Protein AF-A0A429MSP7-F1 (afdb_monomer)

pLDDT: mean 77.31, std 12.07, range [49.12, 92.06]

Foldseek 3Di:
DVVVVVVVVLVVCLVPVDDDPDPVLSVQLVVQLQVQLVVVLVVVCVVVVLVVLVPDPVSVVVSVVSSNVSSVVSNVVSVVVVVVVVVCPPPDVVNVVVVVVVVVCVVVPD

Organism: Acinetobacter baumannii (NCBI:txid470)

Structure (mmCIF, N/CA/C/O backbone):
data_AF-A0A429MSP7-F1
#
_entry.id   AF-A0A429MSP7-F1
#
loop_
_atom_site.group_PDB
_atom_site.id
_atom_site.type_symbol
_atom_site.label_atom_id
_atom_site.label_alt_id
_atom_site.label_comp_id
_atom_site.label_asym_id
_atom_site.label_entity_id
_atom_site.label_seq_id
_atom_site.pdbx_PDB_ins_code
_atom_site.Cartn_x
_atom_site.Cartn_y
_atom_site.Cartn_z
_atom_site.occupancy
_atom_site.B_iso_or_equiv
_atom_site.auth_seq_id
_atom_site.auth_comp_id
_atom_site.auth_asym_id
_atom_site.auth_atom_id
_atom_site.pdbx_PDB_model_num
ATOM 1 N N . ILE A 1 1 ? 9.530 15.375 -11.698 1.00 59.81 1 ILE A N 1
ATOM 2 C CA . ILE A 1 1 ? 8.130 15.792 -11.970 1.00 59.81 1 ILE A CA 1
ATOM 3 C C . ILE A 1 1 ? 7.212 14.575 -12.097 1.00 59.81 1 ILE A C 1
ATOM 5 O O . ILE A 1 1 ? 6.396 14.393 -11.208 1.00 59.81 1 ILE A O 1
ATOM 9 N N . MET A 1 2 ? 7.379 13.692 -13.094 1.00 49.44 2 MET A N 1
ATOM 10 C CA . MET A 1 2 ? 6.513 12.502 -13.267 1.00 49.44 2 MET A CA 1
ATOM 11 C C . MET A 1 2 ? 6.533 11.520 -12.083 1.00 49.44 2 MET A C 1
ATOM 13 O O . MET A 1 2 ? 5.479 11.105 -11.617 1.00 49.44 2 MET A O 1
ATOM 17 N N . VAL A 1 3 ? 7.714 11.196 -11.543 1.00 52.66 3 VAL A N 1
ATOM 18 C CA . VAL A 1 3 ? 7.841 10.314 -10.362 1.00 52.66 3 VAL A CA 1
ATOM 19 C C . VAL A 1 3 ? 7.182 10.939 -9.129 1.00 52.66 3 VAL A C 1
ATOM 21 O O . VAL A 1 3 ? 6.460 10.274 -8.397 1.00 52.66 3 VAL A O 1
ATOM 24 N N . THR A 1 4 ? 7.373 12.243 -8.932 1.00 62.06 4 THR A N 1
ATOM 25 C CA . THR A 1 4 ? 6.771 13.006 -7.832 1.00 62.06 4 THR A CA 1
ATOM 26 C C . THR A 1 4 ? 5.244 13.025 -7.932 1.00 62.06 4 THR A C 1
ATOM 28 O O . THR A 1 4 ? 4.568 12.833 -6.929 1.00 62.06 4 THR A O 1
ATOM 31 N N . LEU A 1 5 ? 4.705 13.189 -9.144 1.00 62.56 5 LEU A N 1
ATOM 32 C CA . LEU A 1 5 ? 3.273 13.094 -9.434 1.00 62.56 5 LEU A CA 1
ATOM 33 C C . LEU A 1 5 ? 2.728 11.689 -9.166 1.00 62.56 5 LEU A C 1
ATOM 35 O O . LEU A 1 5 ? 1.686 11.565 -8.538 1.00 62.56 5 LEU A O 1
ATOM 39 N N . ALA A 1 6 ? 3.437 10.636 -9.577 1.00 65.56 6 ALA A N 1
ATOM 40 C CA . ALA A 1 6 ? 3.019 9.257 -9.331 1.00 65.56 6 ALA A CA 1
ATOM 41 C C . ALA A 1 6 ? 2.982 8.924 -7.829 1.00 65.56 6 ALA A C 1
ATOM 43 O O . ALA A 1 6 ? 1.990 8.387 -7.342 1.00 65.56 6 ALA A O 1
ATOM 44 N N . VAL A 1 7 ? 4.018 9.308 -7.074 1.00 70.94 7 VAL A N 1
ATOM 45 C CA . VAL A 1 7 ? 4.063 9.130 -5.612 1.00 70.94 7 VAL A CA 1
ATOM 46 C C . VAL A 1 7 ? 2.971 9.951 -4.926 1.00 70.94 7 VAL A C 1
ATOM 48 O O . VAL A 1 7 ? 2.286 9.435 -4.046 1.00 70.94 7 VAL A O 1
ATOM 51 N N . ALA A 1 8 ? 2.757 11.198 -5.355 1.00 69.44 8 ALA A N 1
ATOM 52 C CA . ALA 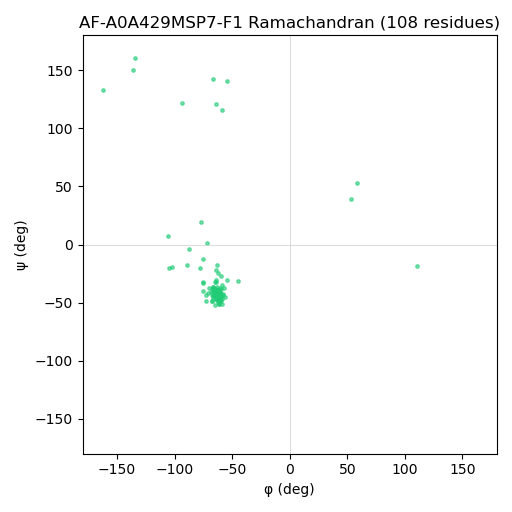A 1 8 ? 1.698 12.048 -4.822 1.00 69.44 8 ALA A CA 1
ATOM 53 C C . ALA A 1 8 ? 0.302 11.478 -5.109 1.00 69.44 8 ALA A C 1
ATOM 55 O O . ALA A 1 8 ? -0.547 11.503 -4.227 1.00 69.44 8 ALA A O 1
ATOM 56 N N . LEU A 1 9 ? 0.069 10.912 -6.296 1.00 71.19 9 LEU A N 1
ATO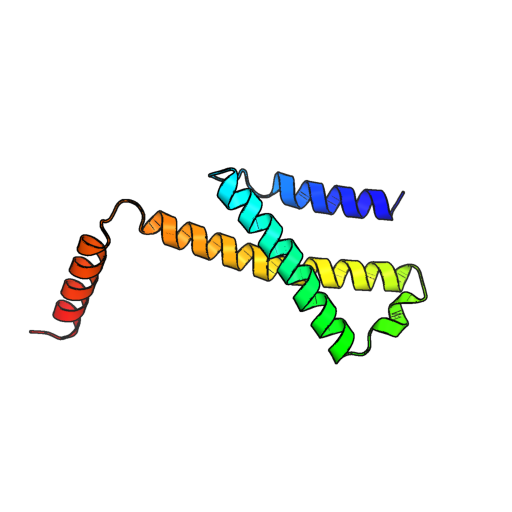M 57 C CA . LEU A 1 9 ? -1.198 10.275 -6.660 1.00 71.19 9 LEU A CA 1
ATOM 58 C C . LEU A 1 9 ? -1.434 8.984 -5.871 1.00 71.19 9 LEU A C 1
ATOM 60 O O . LEU A 1 9 ? -2.544 8.772 -5.396 1.00 71.19 9 LEU A O 1
ATOM 64 N N . VAL A 1 10 ? -0.407 8.157 -5.660 1.00 69.12 10 VAL A N 1
ATOM 65 C CA . VAL A 1 10 ? -0.502 6.958 -4.807 1.00 69.12 10 VAL A CA 1
ATOM 66 C C . VAL A 1 10 ? -0.798 7.344 -3.357 1.00 69.12 10 VAL A C 1
ATOM 68 O O . VAL A 1 10 ? -1.729 6.807 -2.758 1.00 69.12 10 VAL A O 1
ATOM 71 N N . ALA A 1 11 ? -0.067 8.317 -2.808 1.00 64.19 11 ALA A N 1
ATOM 72 C CA . ALA A 1 11 ? -0.312 8.838 -1.466 1.00 64.19 11 ALA A CA 1
ATOM 73 C C . ALA A 1 11 ? -1.720 9.444 -1.344 1.00 64.19 11 ALA A C 1
ATOM 75 O O . ALA A 1 11 ? -2.425 9.175 -0.374 1.00 64.19 11 ALA A O 1
ATOM 76 N N . ALA A 1 12 ? -2.168 10.195 -2.353 1.00 65.00 12 ALA A N 1
ATOM 77 C CA . ALA A 1 12 ? -3.500 10.782 -2.397 1.00 65.00 12 ALA A CA 1
ATOM 78 C C . ALA A 1 12 ? -4.597 9.711 -2.489 1.00 65.00 12 ALA A C 1
ATOM 80 O O . ALA A 1 12 ? -5.574 9.795 -1.758 1.00 65.00 12 ALA A O 1
ATOM 81 N N . VAL A 1 13 ? -4.444 8.667 -3.310 1.00 66.31 13 VAL A N 1
ATOM 82 C CA .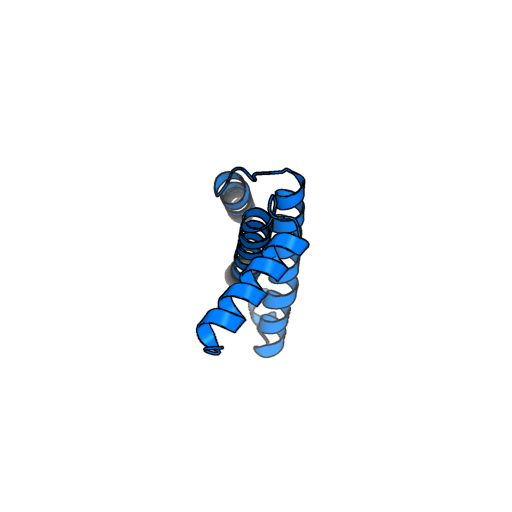 VAL A 1 13 ? -5.398 7.542 -3.379 1.00 66.31 13 VAL A CA 1
ATOM 83 C C . VAL A 1 13 ? -5.493 6.829 -2.031 1.00 66.31 13 VAL A C 1
ATOM 85 O O . VAL A 1 13 ? -6.592 6.541 -1.557 1.00 66.31 13 VAL A O 1
ATOM 88 N N . VAL A 1 14 ? -4.364 6.583 -1.372 1.00 63.69 14 VAL A N 1
ATOM 89 C CA . VAL A 1 14 ? -4.326 5.961 -0.043 1.00 63.69 14 VAL A CA 1
ATOM 90 C C . VAL A 1 14 ? -5.013 6.837 1.012 1.00 63.69 14 VAL A C 1
ATOM 92 O O . VAL A 1 14 ? -5.780 6.325 1.827 1.00 63.69 14 VAL A O 1
ATOM 95 N N . LEU A 1 15 ? -4.799 8.154 0.965 1.00 64.44 15 LEU A N 1
ATOM 96 C CA . LEU A 1 15 ? -5.442 9.120 1.859 1.00 64.44 15 LEU A CA 1
ATOM 97 C C . LEU A 1 15 ? -6.946 9.286 1.576 1.00 64.44 15 LEU A C 1
ATOM 99 O O . LEU A 1 15 ? -7.730 9.427 2.509 1.00 64.44 15 LEU A O 1
ATOM 103 N N . MET A 1 16 ? -7.363 9.246 0.308 1.00 60.75 16 MET A N 1
ATOM 104 C CA . MET A 1 16 ? -8.740 9.539 -0.113 1.00 60.75 16 MET A CA 1
ATOM 105 C C . MET A 1 16 ? -9.664 8.315 -0.129 1.00 60.75 16 MET A C 1
ATOM 107 O O . MET A 1 16 ? -10.882 8.477 -0.141 1.00 60.75 16 MET A O 1
ATOM 111 N N . THR A 1 17 ? -9.141 7.083 -0.127 1.00 61.91 17 THR A N 1
ATOM 112 C CA . THR A 1 17 ? -9.990 5.898 -0.351 1.00 61.91 17 THR A CA 1
ATOM 113 C C . THR A 1 17 ? -10.824 5.451 0.845 1.00 61.91 17 THR A C 1
ATOM 115 O O . THR A 1 17 ? -11.818 4.778 0.598 1.00 61.91 17 THR A O 1
ATOM 118 N N . ARG A 1 18 ? -10.522 5.807 2.105 1.00 51.88 18 ARG A N 1
ATOM 119 C CA . ARG A 1 18 ? -11.475 5.723 3.241 1.00 51.88 18 ARG A CA 1
ATOM 120 C C . ARG A 1 18 ? -10.991 6.588 4.408 1.00 51.88 18 ARG A C 1
ATOM 122 O O . ARG A 1 18 ? -9.853 6.407 4.830 1.00 51.88 18 ARG A O 1
ATOM 129 N N . MET A 1 19 ? -11.871 7.397 5.009 1.00 50.31 19 MET A N 1
ATOM 130 C CA . MET A 1 19 ? -11.659 7.831 6.395 1.00 50.31 19 MET A CA 1
ATOM 131 C C . MET A 1 19 ? -11.589 6.569 7.271 1.00 50.31 19 MET A C 1
ATOM 133 O O . MET A 1 19 ? -12.556 5.801 7.293 1.00 50.31 19 MET A O 1
ATOM 137 N N . PRO A 1 20 ? -10.447 6.282 7.907 1.00 58.00 20 PRO A N 1
ATOM 138 C CA . PRO A 1 20 ? -10.324 5.139 8.798 1.00 58.00 20 PRO A CA 1
ATOM 139 C C . PRO A 1 20 ? -11.206 5.360 10.031 1.00 58.00 20 PRO A C 1
ATOM 141 O O . PRO A 1 20 ? -11.318 6.487 10.512 1.00 58.00 20 PRO A O 1
ATOM 144 N N . ARG A 1 21 ? -11.840 4.298 10.545 1.00 65.62 21 ARG A N 1
ATOM 145 C CA . ARG A 1 21 ? -12.675 4.404 11.753 1.00 65.62 21 ARG A CA 1
ATOM 146 C C . ARG A 1 21 ? -11.854 4.796 12.977 1.00 65.62 21 ARG A C 1
ATOM 148 O O . ARG A 1 21 ? -12.354 5.533 13.821 1.00 65.62 21 ARG A O 1
ATOM 155 N N . SER A 1 22 ? -10.590 4.372 13.026 1.00 77.69 22 SER A N 1
ATOM 156 C CA . SER A 1 22 ? -9.622 4.806 14.028 1.00 77.69 22 SER A CA 1
ATOM 157 C C . SER A 1 22 ? -8.243 5.117 13.415 1.00 77.69 22 SER A C 1
ATOM 159 O O . SER A 1 22 ? -7.834 4.490 12.431 1.00 77.69 22 SER A O 1
ATOM 161 N N . PRO A 1 23 ? -7.469 6.053 13.998 1.00 76.56 23 PRO A N 1
ATOM 162 C CA . PRO A 1 23 ? -6.095 6.330 13.564 1.00 76.56 23 PRO A CA 1
ATOM 163 C C . PRO A 1 23 ? -5.158 5.114 13.672 1.00 76.56 23 PRO A C 1
ATOM 165 O O . PRO A 1 23 ? -4.189 5.007 12.922 1.00 76.56 23 PRO A O 1
ATOM 168 N N . GLN A 1 24 ? -5.444 4.186 14.590 1.00 76.12 24 GLN A N 1
ATOM 169 C CA . GLN A 1 24 ? -4.656 2.968 14.791 1.00 76.12 24 GLN A CA 1
ATOM 170 C C . GLN A 1 24 ? -4.877 1.962 13.655 1.00 76.12 24 GLN A C 1
ATOM 172 O O . GLN A 1 24 ? -3.905 1.497 13.062 1.00 76.12 24 GLN A O 1
ATOM 177 N N . GLU A 1 25 ? -6.132 1.686 13.285 1.00 79.94 25 GLU A N 1
ATOM 178 C CA . GLU A 1 25 ? -6.463 0.840 12.126 1.00 79.94 25 GLU A CA 1
ATOM 179 C C . GLU A 1 25 ? -5.842 1.372 10.838 1.00 79.94 25 GLU A C 1
ATOM 181 O O . GLU A 1 25 ? -5.369 0.610 9.994 1.00 79.94 25 GLU A O 1
ATOM 186 N N . TRP A 1 26 ? -5.818 2.697 10.696 1.00 78.06 26 TRP A N 1
ATOM 187 C CA . TRP A 1 26 ? -5.177 3.360 9.572 1.00 78.06 26 TRP A CA 1
ATOM 188 C C . TRP A 1 26 ? -3.680 3.084 9.511 1.00 78.06 26 TRP A C 1
ATOM 190 O O . TRP A 1 26 ? -3.177 2.659 8.471 1.00 78.06 26 TRP A O 1
ATOM 200 N N . ALA A 1 27 ? -2.974 3.297 10.624 1.00 81.12 27 ALA A N 1
ATOM 201 C CA . ALA A 1 27 ? -1.536 3.089 10.698 1.00 81.12 27 ALA A CA 1
ATOM 202 C C . ALA A 1 27 ? -1.177 1.621 10.429 1.00 81.12 27 ALA A C 1
ATOM 204 O O . ALA A 1 27 ? -0.299 1.337 9.617 1.00 81.12 27 ALA A O 1
ATOM 205 N N . VAL A 1 28 ? -1.906 0.680 11.038 1.00 83.94 28 VAL A N 1
ATOM 206 C CA . VAL A 1 28 ? -1.706 -0.759 10.811 1.00 83.94 28 VAL A CA 1
ATOM 207 C C . VAL A 1 28 ? -2.000 -1.125 9.355 1.00 83.94 28 VAL A C 1
ATOM 209 O O . VAL A 1 28 ? -1.225 -1.854 8.733 1.00 83.94 28 VAL A O 1
ATOM 212 N N . GLY A 1 29 ? -3.074 -0.577 8.783 1.00 84.94 29 GLY A N 1
ATOM 213 C CA . GLY A 1 29 ? -3.438 -0.783 7.386 1.00 84.94 29 GLY A CA 1
ATOM 214 C C . GLY A 1 29 ? -2.354 -0.310 6.419 1.00 84.94 29 GLY A C 1
ATOM 215 O O . GLY A 1 29 ? -1.985 -1.036 5.494 1.00 84.94 29 GLY A O 1
ATOM 216 N N . LEU A 1 30 ? -1.791 0.873 6.665 1.00 82.94 30 LEU A N 1
ATOM 217 C CA . LEU A 1 30 ? -0.672 1.415 5.899 1.00 82.94 30 LEU A CA 1
ATOM 218 C C . LEU A 1 30 ? 0.583 0.557 6.009 1.00 82.94 30 LEU A C 1
ATOM 220 O O . LEU A 1 30 ? 1.162 0.200 4.986 1.00 82.94 30 LEU A O 1
ATOM 224 N N . ILE A 1 31 ? 0.983 0.195 7.228 1.00 84.75 31 ILE A N 1
ATOM 225 C CA . ILE A 1 31 ? 2.184 -0.613 7.460 1.00 84.75 31 ILE A CA 1
ATOM 226 C C . ILE A 1 31 ? 2.044 -1.971 6.763 1.00 84.75 31 ILE A C 1
ATOM 228 O O . ILE A 1 31 ? 2.946 -2.369 6.031 1.00 84.75 31 ILE A O 1
ATOM 232 N N . CYS A 1 32 ? 0.898 -2.649 6.892 1.00 87.56 32 CYS A N 1
ATOM 233 C CA . CYS A 1 32 ? 0.640 -3.909 6.186 1.00 87.56 32 CYS A CA 1
ATOM 234 C C . CYS A 1 32 ? 0.703 -3.758 4.662 1.00 87.56 32 CYS A C 1
ATOM 236 O O . CYS A 1 32 ? 1.227 -4.640 3.981 1.00 87.56 32 CYS A O 1
ATOM 238 N N . THR A 1 33 ? 0.201 -2.646 4.124 1.00 87.38 33 THR A N 1
ATOM 239 C CA . THR A 1 33 ? 0.252 -2.354 2.683 1.00 87.38 33 THR A CA 1
ATOM 240 C C . THR A 1 33 ? 1.695 -2.193 2.213 1.00 87.38 33 THR A C 1
ATOM 242 O O . THR A 1 33 ? 2.086 -2.802 1.220 1.00 87.38 33 THR A O 1
ATOM 245 N N . VAL A 1 34 ? 2.506 -1.426 2.949 1.00 85.75 34 VAL A N 1
ATOM 246 C CA . VAL A 1 34 ? 3.930 -1.214 2.645 1.00 85.75 34 VAL A CA 1
ATOM 247 C C . VAL A 1 34 ? 4.705 -2.526 2.740 1.00 85.75 34 VAL A C 1
ATOM 249 O O . VAL A 1 34 ? 5.438 -2.871 1.819 1.00 85.75 34 VAL A O 1
ATOM 252 N N . VAL A 1 35 ? 4.510 -3.301 3.808 1.00 86.19 35 VAL A N 1
ATOM 253 C CA . VAL A 1 35 ? 5.200 -4.585 3.995 1.00 86.19 35 VAL A CA 1
ATOM 254 C C . VAL A 1 35 ? 4.800 -5.593 2.914 1.00 86.19 35 VAL A C 1
ATOM 256 O O . VAL A 1 35 ? 5.672 -6.247 2.349 1.00 86.19 35 VAL A O 1
ATOM 259 N N . SER A 1 36 ? 3.513 -5.685 2.566 1.00 89.19 36 SER A N 1
ATOM 260 C CA . SER A 1 36 ? 3.032 -6.591 1.508 1.00 89.19 36 SER A CA 1
ATOM 261 C C . SER A 1 36 ? 3.528 -6.174 0.127 1.00 89.19 36 SER A C 1
ATOM 263 O O . SER A 1 36 ? 3.914 -7.020 -0.675 1.00 89.19 36 SER A O 1
ATOM 265 N N . SER A 1 37 ? 3.578 -4.866 -0.127 1.00 86.56 37 SER A N 1
ATOM 266 C CA . SER A 1 37 ? 4.174 -4.291 -1.328 1.00 86.56 37 SER A CA 1
ATOM 267 C C . SER A 1 37 ? 5.645 -4.690 -1.444 1.00 86.56 37 SER A C 1
ATOM 269 O O . SER A 1 37 ? 6.037 -5.259 -2.462 1.00 86.56 37 SER A O 1
ATOM 271 N N . LEU A 1 38 ? 6.432 -4.484 -0.382 1.00 86.88 38 LEU A N 1
ATOM 272 C CA . LEU A 1 38 ? 7.860 -4.794 -0.362 1.00 86.88 38 LEU A CA 1
ATOM 273 C C . LEU A 1 38 ? 8.138 -6.293 -0.494 1.00 86.88 38 LEU A C 1
ATOM 275 O O . LEU A 1 38 ? 8.903 -6.701 -1.367 1.00 86.88 38 LEU A O 1
ATOM 279 N N . ALA A 1 39 ? 7.508 -7.117 0.343 1.00 90.31 39 ALA A N 1
ATOM 280 C CA . ALA A 1 39 ? 7.721 -8.560 0.346 1.00 90.31 39 ALA A CA 1
ATOM 281 C C . ALA A 1 39 ? 7.190 -9.211 -0.939 1.00 90.31 39 ALA A C 1
ATOM 283 O O . ALA A 1 39 ? 7.909 -9.961 -1.596 1.00 90.31 39 ALA A O 1
ATOM 284 N N . GLY A 1 40 ? 5.957 -8.888 -1.338 1.00 88.50 40 GLY A N 1
ATOM 285 C CA . GLY A 1 40 ? 5.330 -9.436 -2.540 1.00 88.50 40 GLY A CA 1
ATOM 286 C C . GLY A 1 40 ? 6.023 -8.978 -3.821 1.00 88.50 40 GLY A C 1
ATOM 287 O O . GLY A 1 40 ? 6.333 -9.802 -4.679 1.00 88.50 40 GLY A O 1
ATOM 288 N N . GLY A 1 41 ? 6.330 -7.682 -3.935 1.00 87.75 41 GLY A N 1
ATOM 289 C CA . GLY A 1 41 ? 7.077 -7.129 -5.066 1.00 87.75 41 GLY A CA 1
ATOM 290 C C . GLY A 1 41 ? 8.457 -7.770 -5.208 1.00 87.75 41 GLY A C 1
ATOM 291 O O . GLY A 1 41 ? 8.802 -8.246 -6.289 1.00 87.75 41 GLY A O 1
ATOM 292 N N . SER A 1 42 ? 9.206 -7.887 -4.107 1.00 86.44 42 SER A N 1
ATOM 293 C CA . SER A 1 42 ? 10.539 -8.508 -4.114 1.00 86.44 42 SER A CA 1
ATOM 294 C C . SER A 1 42 ? 10.494 -9.984 -4.509 1.00 86.44 42 SER A C 1
ATOM 296 O O . SER A 1 42 ? 11.296 -10.416 -5.333 1.00 86.44 42 SER A O 1
ATOM 298 N N . LEU A 1 43 ? 9.529 -10.759 -3.997 1.00 91.00 43 LEU A N 1
ATOM 299 C CA . LEU A 1 43 ? 9.370 -12.171 -4.364 1.00 91.00 43 LEU A CA 1
ATOM 300 C C . LEU A 1 43 ? 9.115 -12.358 -5.863 1.00 91.00 43 LEU A C 1
ATOM 302 O O . LEU A 1 43 ? 9.700 -13.252 -6.475 1.00 91.00 43 LEU A O 1
ATOM 306 N N . ILE A 1 44 ? 8.271 -11.518 -6.470 1.00 91.19 44 ILE A N 1
ATOM 307 C CA . ILE A 1 44 ? 8.004 -11.578 -7.913 1.00 91.19 44 ILE A CA 1
ATOM 308 C C . ILE A 1 44 ? 9.263 -11.196 -8.701 1.00 91.19 44 ILE A C 1
ATOM 310 O O . ILE A 1 44 ? 9.626 -11.898 -9.645 1.00 91.19 44 ILE A O 1
ATOM 314 N N . ILE A 1 45 ? 9.970 -10.140 -8.289 1.00 89.44 45 ILE A N 1
ATOM 315 C CA . ILE A 1 45 ? 11.209 -9.703 -8.948 1.00 89.44 45 ILE A CA 1
ATOM 316 C C . ILE A 1 45 ? 12.282 -10.790 -8.908 1.00 89.44 45 ILE A C 1
ATOM 318 O O . ILE A 1 45 ? 12.934 -11.041 -9.923 1.00 89.44 45 ILE A O 1
ATOM 322 N N . MET A 1 46 ? 12.432 -11.466 -7.769 1.00 89.19 46 MET A N 1
ATOM 323 C CA . MET A 1 46 ? 13.362 -12.582 -7.618 1.00 89.19 46 MET A CA 1
ATOM 324 C C . MET A 1 46 ? 12.940 -13.796 -8.449 1.00 89.19 46 MET A C 1
ATOM 326 O O . MET A 1 46 ? 13.781 -14.391 -9.113 1.00 89.19 46 MET A O 1
ATOM 330 N N . LYS A 1 47 ? 11.649 -14.150 -8.456 1.00 91.38 47 LYS A N 1
ATOM 331 C CA . LYS A 1 47 ? 11.141 -15.335 -9.166 1.00 91.38 47 LYS A CA 1
ATOM 332 C C . LYS A 1 47 ? 11.263 -15.226 -10.686 1.00 91.38 47 LYS A C 1
ATOM 334 O O . LYS 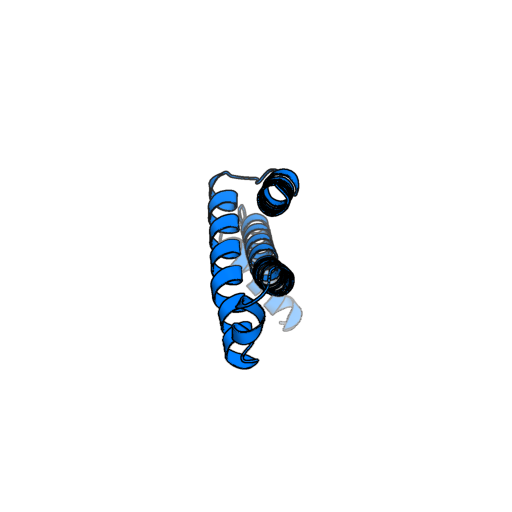A 1 47 ? 11.519 -16.231 -11.341 1.00 91.38 47 LYS A O 1
ATOM 339 N N . PHE A 1 48 ? 11.055 -14.034 -11.240 1.00 92.06 48 PHE A N 1
ATOM 340 C CA . PHE A 1 48 ? 11.077 -13.797 -12.688 1.00 92.06 48 PHE A CA 1
ATOM 341 C C . PHE A 1 48 ? 12.339 -13.069 -13.169 1.00 92.06 48 PHE A C 1
ATOM 343 O O . PHE A 1 48 ? 12.415 -12.684 -14.332 1.00 92.06 48 PHE A O 1
ATOM 350 N N . THR A 1 49 ? 13.326 -12.866 -12.290 1.00 88.19 49 THR A N 1
ATOM 351 C CA . THR A 1 49 ? 14.597 -12.188 -12.602 1.00 88.19 49 THR A CA 1
ATOM 352 C C . THR A 1 49 ? 14.386 -10.806 -13.245 1.00 88.19 49 THR A C 1
ATOM 354 O O . THR A 1 49 ? 15.126 -10.375 -14.126 1.00 88.19 49 THR A O 1
ATOM 357 N N . LEU A 1 50 ? 13.382 -10.064 -12.769 1.00 88.69 50 LEU A N 1
ATOM 358 C CA . LEU A 1 50 ? 12.973 -8.761 -13.320 1.00 88.69 50 LEU A CA 1
ATOM 359 C C . LEU A 1 50 ? 13.967 -7.625 -13.016 1.00 88.69 50 LEU A C 1
ATOM 361 O O . LEU A 1 50 ? 13.749 -6.490 -13.426 1.00 88.69 50 LEU A O 1
ATOM 365 N N . HIS A 1 51 ? 15.082 -7.915 -12.335 1.00 85.62 51 HIS A N 1
ATOM 366 C CA . HIS A 1 51 ? 16.154 -6.956 -12.049 1.00 85.62 51 HIS A CA 1
ATOM 367 C C . HIS A 1 51 ? 16.689 -6.268 -13.315 1.00 85.62 51 HIS A C 1
ATOM 369 O O . HIS A 1 51 ? 17.078 -5.106 -13.258 1.00 85.62 51 HIS A O 1
ATOM 375 N N . ALA A 1 52 ? 16.661 -6.952 -14.465 1.00 87.62 52 ALA A N 1
ATOM 376 C CA . ALA A 1 52 ? 17.097 -6.389 -15.743 1.00 87.62 52 ALA A CA 1
ATOM 377 C C . ALA A 1 52 ? 16.265 -5.170 -16.189 1.00 87.62 52 ALA A C 1
ATOM 379 O O . ALA A 1 52 ? 16.766 -4.318 -16.920 1.00 87.62 52 ALA A O 1
ATOM 380 N N . TRP A 1 53 ? 15.015 -5.055 -15.727 1.00 86.88 53 TRP A N 1
ATOM 381 C CA . TRP A 1 53 ? 14.141 -3.922 -16.044 1.00 86.88 53 TRP A CA 1
ATOM 382 C C . TRP A 1 53 ? 14.534 -2.659 -15.263 1.00 86.88 53 T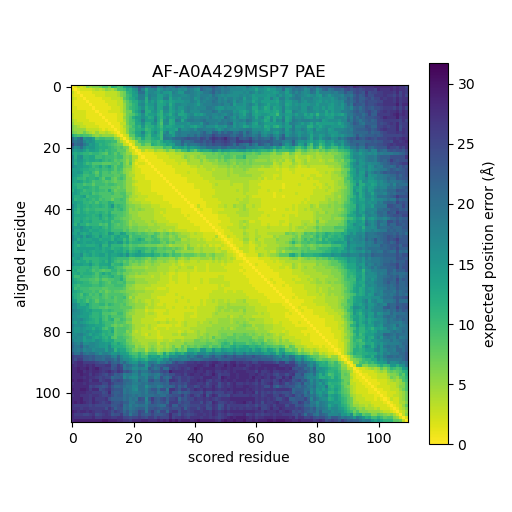RP A C 1
ATOM 384 O O . TRP A 1 53 ? 14.128 -1.563 -15.614 1.00 86.88 53 TRP A O 1
ATOM 394 N N . ALA A 1 54 ? 15.387 -2.751 -14.241 1.00 84.56 54 ALA A N 1
ATOM 395 C CA . ALA A 1 54 ? 15.856 -1.586 -13.486 1.00 84.56 54 ALA A CA 1
ATOM 396 C C . ALA A 1 54 ? 16.948 -0.769 -14.217 1.00 84.56 54 ALA A C 1
ATOM 398 O O . ALA A 1 54 ? 17.699 -0.024 -13.586 1.00 84.56 54 ALA A O 1
ATOM 399 N N . THR A 1 55 ? 17.077 -0.923 -15.537 1.00 88.06 55 THR A N 1
ATOM 400 C CA . THR A 1 55 ? 18.134 -0.295 -16.346 1.00 88.06 55 THR A CA 1
ATOM 401 C C . THR A 1 55 ? 17.654 0.927 -17.125 1.00 88.06 55 THR A C 1
ATOM 403 O O . THR A 1 55 ? 18.471 1.772 -17.488 1.00 88.06 55 THR A O 1
ATOM 406 N N . ASP A 1 56 ? 16.345 1.075 -17.328 1.00 87.31 56 ASP A N 1
ATOM 407 C CA . ASP A 1 56 ? 15.748 2.185 -18.060 1.00 87.31 56 ASP A CA 1
ATOM 408 C C . ASP A 1 56 ? 14.534 2.774 -17.324 1.00 87.31 56 ASP A C 1
ATOM 410 O O . ASP A 1 56 ? 13.927 2.161 -16.443 1.00 87.31 56 ASP A O 1
ATOM 414 N N . THR A 1 57 ? 14.173 4.006 -17.680 1.00 86.25 57 THR A N 1
ATOM 415 C CA . THR A 1 57 ? 13.117 4.765 -16.998 1.00 86.25 57 THR A CA 1
ATOM 416 C C . THR A 1 57 ? 11.760 4.051 -17.021 1.00 86.25 57 THR A C 1
ATOM 418 O O . THR A 1 57 ? 11.012 4.141 -16.046 1.00 86.25 57 THR A O 1
ATOM 421 N N . TRP A 1 58 ? 11.424 3.329 -18.095 1.00 88.19 58 TRP A N 1
ATOM 422 C CA . TRP A 1 58 ? 10.145 2.623 -18.199 1.00 88.19 58 TRP A CA 1
ATOM 423 C C . TRP A 1 58 ? 10.118 1.365 -17.343 1.00 88.19 58 TRP A C 1
ATOM 425 O O . TRP A 1 58 ? 9.115 1.107 -16.672 1.00 88.19 58 TRP A O 1
ATOM 435 N N . GLY A 1 59 ? 11.219 0.620 -17.297 1.00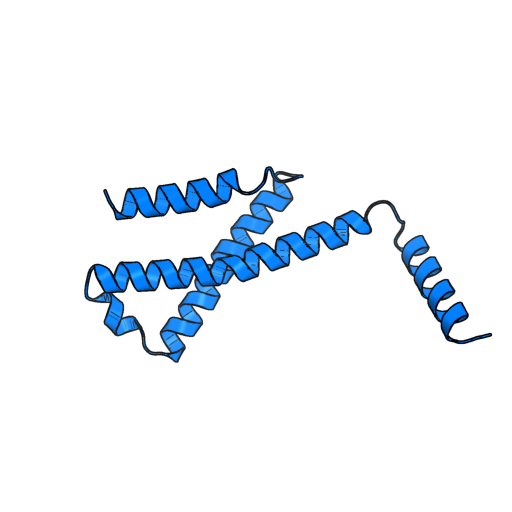 88.06 59 GLY A N 1
ATOM 436 C CA . GLY A 1 59 ? 11.326 -0.536 -16.422 1.00 88.06 59 GLY A CA 1
ATOM 437 C C . GLY A 1 59 ? 11.290 -0.164 -14.932 1.00 88.06 59 GLY A C 1
ATOM 438 O O . GLY A 1 59 ? 10.646 -0.864 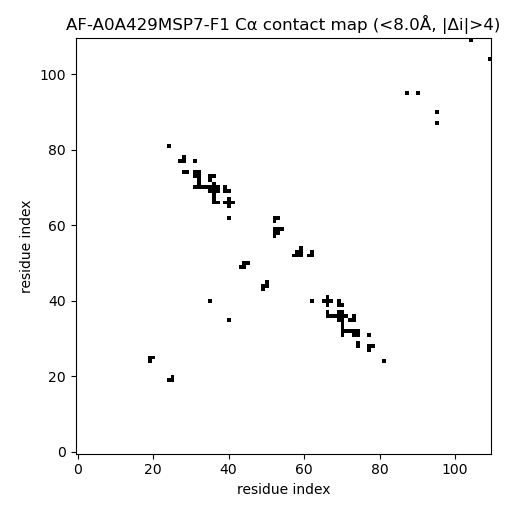-14.148 1.00 88.06 59 GLY A O 1
ATOM 439 N N . TRP A 1 60 ? 11.809 1.007 -14.540 1.00 86.00 60 TRP A N 1
ATOM 440 C CA . TRP A 1 60 ? 11.601 1.556 -13.189 1.00 86.00 60 TRP A CA 1
ATOM 441 C C . TRP A 1 60 ? 10.129 1.848 -12.870 1.00 86.00 60 TRP A C 1
ATOM 443 O O . TRP A 1 60 ? 9.675 1.552 -11.761 1.00 86.00 60 TRP A O 1
ATOM 453 N N . PHE A 1 61 ? 9.356 2.378 -13.825 1.00 88.62 61 PHE A N 1
ATOM 454 C CA . PHE A 1 61 ? 7.911 2.560 -13.641 1.00 88.62 61 PHE A CA 1
ATOM 455 C C . PHE A 1 61 ? 7.173 1.223 -13.519 1.00 88.62 61 PHE A C 1
ATOM 457 O O . PHE A 1 61 ? 6.289 1.096 -12.670 1.00 88.62 61 PHE A O 1
ATOM 464 N N . ALA A 1 62 ? 7.548 0.218 -14.314 1.00 89.19 62 ALA A N 1
ATOM 465 C CA . ALA A 1 62 ? 6.957 -1.116 -14.252 1.00 89.19 62 ALA A CA 1
ATOM 466 C C . ALA A 1 62 ? 7.229 -1.801 -12.904 1.00 89.19 62 ALA A C 1
ATOM 468 O O . ALA A 1 62 ? 6.307 -2.328 -12.280 1.00 89.19 62 ALA A O 1
ATOM 469 N N . ILE A 1 63 ? 8.471 -1.730 -12.414 1.00 89.75 63 ILE A N 1
ATOM 470 C CA . ILE A 1 63 ? 8.851 -2.241 -11.093 1.00 89.75 63 ILE A CA 1
ATOM 471 C C . ILE A 1 63 ? 8.060 -1.509 -10.002 1.00 89.75 63 ILE A C 1
ATOM 473 O O . ILE A 1 63 ? 7.435 -2.157 -9.166 1.00 89.75 63 ILE A O 1
ATOM 477 N N . GLY A 1 64 ? 8.003 -0.175 -10.036 1.00 86.94 64 GLY A N 1
ATOM 478 C CA . GLY A 1 64 ? 7.221 0.604 -9.070 1.00 86.94 64 GLY A CA 1
ATOM 479 C C . GLY A 1 64 ? 5.731 0.235 -9.061 1.00 86.94 64 GLY A C 1
ATOM 480 O O . GLY A 1 64 ? 5.142 0.047 -7.995 1.00 86.94 64 GLY A O 1
ATOM 481 N N . GLY A 1 65 ? 5.130 0.060 -10.241 1.00 88.06 65 GLY A N 1
ATOM 482 C CA . GLY A 1 65 ? 3.744 -0.390 -10.387 1.00 88.06 65 GLY A CA 1
ATOM 483 C C . GLY A 1 65 ? 3.511 -1.796 -9.829 1.00 88.06 65 GLY A C 1
ATOM 484 O O . GLY A 1 65 ? 2.507 -2.030 -9.157 1.00 88.06 65 GLY A O 1
ATOM 485 N N . LEU A 1 66 ? 4.459 -2.713 -10.030 1.00 90.88 66 LEU A N 1
ATOM 486 C CA . LEU A 1 66 ? 4.401 -4.068 -9.484 1.00 90.88 66 LEU A CA 1
ATOM 487 C C . LEU A 1 66 ? 4.375 -4.059 -7.951 1.00 90.88 66 LEU A C 1
ATOM 489 O O . LEU A 1 66 ? 3.500 -4.684 -7.351 1.00 90.88 66 LEU A O 1
ATOM 493 N N . PHE A 1 67 ? 5.285 -3.311 -7.316 1.00 88.50 67 PHE A N 1
ATOM 494 C CA . PHE A 1 67 ? 5.280 -3.132 -5.861 1.00 88.50 67 PHE A CA 1
A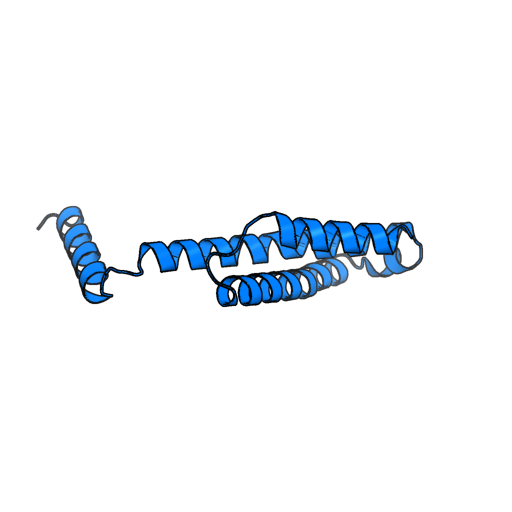TOM 495 C C . PHE A 1 67 ? 3.933 -2.579 -5.386 1.00 88.50 67 PHE A C 1
ATOM 497 O O . PHE A 1 67 ? 3.368 -3.099 -4.422 1.00 88.50 67 PHE A O 1
ATOM 504 N N . PHE A 1 68 ? 3.383 -1.567 -6.060 1.00 85.25 68 PHE A N 1
ATOM 505 C CA . PHE A 1 68 ? 2.095 -0.985 -5.683 1.00 85.25 68 PHE A CA 1
ATOM 506 C C . PHE A 1 68 ? 0.953 -2.013 -5.729 1.00 85.25 68 PHE A C 1
ATOM 508 O O . PHE A 1 68 ? 0.213 -2.156 -4.754 1.00 85.25 68 PHE A O 1
ATOM 515 N N . VAL A 1 69 ? 0.848 -2.785 -6.815 1.00 89.31 69 VAL A N 1
ATOM 516 C CA . VAL A 1 69 ? -0.190 -3.815 -6.972 1.00 89.31 69 VAL A CA 1
ATOM 517 C C . VAL A 1 69 ? -0.070 -4.898 -5.898 1.00 89.31 69 VAL A C 1
ATOM 519 O O . VAL A 1 69 ? -1.088 -5.296 -5.336 1.00 89.31 69 VAL A O 1
ATOM 522 N N . CYS A 1 70 ? 1.145 -5.317 -5.533 1.00 91.69 70 CYS A N 1
ATOM 523 C CA . CYS A 1 70 ? 1.375 -6.271 -4.440 1.00 91.69 70 CYS A CA 1
ATOM 524 C C . CYS A 1 70 ? 0.947 -5.751 -3.056 1.00 91.69 70 CYS A C 1
ATOM 526 O O . CYS A 1 70 ? 0.679 -6.548 -2.157 1.00 91.69 70 CYS A O 1
ATOM 528 N N . GLY A 1 71 ? 0.852 -4.431 -2.865 1.00 85.50 71 GLY A N 1
ATOM 529 C CA . GLY A 1 71 ? 0.370 -3.830 -1.619 1.00 85.50 71 GLY A CA 1
ATOM 530 C C . GLY A 1 71 ? -1.147 -3.929 -1.434 1.00 85.50 71 GLY A C 1
ATOM 531 O O . GLY A 1 71 ? -1.620 -4.089 -0.307 1.00 85.50 71 GLY A O 1
ATOM 532 N N . LEU A 1 72 ? -1.919 -3.884 -2.528 1.00 87.81 72 LEU A N 1
ATOM 533 C CA . LEU A 1 72 ? -3.389 -3.866 -2.486 1.00 87.81 72 LEU A CA 1
ATOM 534 C C . LEU A 1 72 ? -4.005 -5.116 -1.823 1.00 87.81 72 LEU A C 1
ATOM 536 O O . LEU A 1 72 ? -4.930 -4.948 -1.023 1.00 87.81 72 LEU A O 1
ATOM 540 N N . PRO A 1 73 ? -3.510 -6.350 -2.062 1.00 88.50 73 PRO A N 1
ATOM 541 C CA . PRO A 1 73 ? -3.957 -7.529 -1.323 1.00 88.50 73 PRO A CA 1
ATOM 542 C C . PRO A 1 73 ? -3.753 -7.416 0.192 1.00 88.50 73 PRO A C 1
ATOM 544 O O . PRO A 1 73 ? -4.658 -7.756 0.951 1.00 88.50 73 PRO A O 1
ATOM 547 N N . GLY A 1 74 ? -2.606 -6.894 0.643 1.00 86.62 74 GLY A N 1
ATOM 548 C CA . GLY A 1 74 ? -2.321 -6.698 2.069 1.00 86.62 74 GLY A CA 1
ATOM 549 C C . GLY A 1 74 ? -3.274 -5.697 2.721 1.00 86.62 74 GLY A C 1
ATOM 550 O O . GLY A 1 74 ? -3.813 -5.943 3.800 1.00 86.62 74 GLY A O 1
ATOM 551 N N . TRP A 1 75 ? -3.554 -4.598 2.019 1.00 85.56 75 TRP A N 1
ATOM 552 C CA . TRP A 1 75 ? -4.553 -3.609 2.420 1.00 85.56 75 TRP A CA 1
ATOM 553 C C . TRP A 1 75 ? -5.978 -4.178 2.493 1.00 85.56 75 TRP A C 1
ATOM 555 O O . TRP A 1 75 ? -6.729 -3.895 3.430 1.00 85.56 75 TRP A O 1
ATOM 565 N N . ALA A 1 76 ? -6.381 -4.972 1.501 1.00 86.94 76 ALA A N 1
ATOM 566 C CA . ALA A 1 76 ? -7.712 -5.569 1.467 1.00 86.94 76 ALA A CA 1
ATOM 567 C C . ALA A 1 76 ? -7.887 -6.585 2.605 1.00 86.94 76 ALA A C 1
ATOM 569 O O . ALA A 1 76 ? -8.925 -6.591 3.270 1.00 86.94 76 ALA A O 1
ATOM 570 N N . LEU A 1 77 ? -6.854 -7.389 2.871 1.00 88.25 77 LEU A N 1
ATOM 571 C CA . LEU A 1 77 ? -6.843 -8.379 3.943 1.00 88.25 77 LEU A CA 1
ATOM 572 C C . LEU A 1 77 ? -7.005 -7.719 5.315 1.00 88.25 77 LEU A C 1
ATOM 574 O O . LEU A 1 77 ? -7.891 -8.100 6.074 1.00 88.25 77 LEU A O 1
ATOM 578 N N . ILE A 1 78 ? -6.197 -6.704 5.626 1.00 85.38 78 ILE A N 1
ATOM 579 C CA . ILE A 1 78 ? -6.242 -6.053 6.941 1.00 85.38 78 ILE A CA 1
ATOM 580 C C . ILE A 1 78 ? -7.568 -5.309 7.163 1.00 85.38 78 ILE A C 1
ATOM 582 O O . ILE A 1 78 ? -8.142 -5.376 8.247 1.00 85.38 78 ILE A O 1
ATOM 586 N N . ARG A 1 79 ? -8.131 -4.693 6.112 1.00 84.00 79 ARG A N 1
ATOM 587 C CA . ARG A 1 79 ? -9.488 -4.117 6.129 1.00 84.00 79 ARG A CA 1
ATOM 588 C C . ARG A 1 79 ? -10.554 -5.165 6.418 1.00 84.00 79 ARG A C 1
ATOM 590 O O . ARG A 1 79 ? -11.487 -4.895 7.171 1.00 84.00 79 ARG A O 1
ATOM 597 N N . TRP A 1 80 ? -10.442 -6.336 5.797 1.00 85.88 80 TRP A N 1
ATOM 598 C CA . TRP A 1 80 ? -11.374 -7.431 6.028 1.00 85.88 80 TRP A CA 1
ATOM 599 C C . TRP A 1 80 ? -11.282 -7.950 7.466 1.00 85.88 80 TRP A C 1
ATOM 601 O O . TRP A 1 80 ? -12.317 -8.112 8.107 1.00 85.88 80 TRP A O 1
ATOM 611 N N . VAL A 1 81 ? -10.066 -8.110 7.999 1.00 85.81 81 VAL A N 1
ATOM 612 C CA . VAL A 1 81 ? -9.824 -8.524 9.391 1.00 85.81 81 VAL A CA 1
ATOM 613 C C . VAL A 1 81 ? -10.422 -7.525 10.381 1.00 85.81 81 VAL A C 1
ATOM 615 O O . VAL A 1 81 ? -11.179 -7.932 11.256 1.00 85.81 81 VAL A O 1
ATOM 618 N N . PHE A 1 82 ? -10.167 -6.224 10.223 1.00 81.94 82 PHE A N 1
ATOM 619 C CA . PHE A 1 82 ? -10.750 -5.217 11.116 1.00 81.94 82 PHE A CA 1
ATOM 620 C C . PHE A 1 82 ? -12.279 -5.174 11.036 1.00 81.94 82 PHE A C 1
ATOM 622 O O . PHE A 1 82 ? -12.940 -5.135 12.066 1.00 81.94 82 PHE A O 1
ATOM 629 N N . ASN A 1 83 ? -12.862 -5.281 9.838 1.00 83.00 83 ASN A N 1
ATOM 630 C CA . ASN A 1 83 ? -14.319 -5.363 9.680 1.00 83.00 83 ASN A CA 1
ATOM 631 C C . ASN A 1 83 ? -14.913 -6.637 10.313 1.00 83.00 83 ASN A C 1
ATOM 633 O O . ASN A 1 83 ? -16.059 -6.644 10.752 1.00 83.00 83 ASN A O 1
ATOM 637 N N . PHE A 1 84 ? -14.157 -7.735 10.344 1.00 81.00 84 PHE A N 1
ATOM 638 C CA . PHE A 1 84 ? -14.569 -8.963 11.017 1.00 81.00 84 PHE A CA 1
ATOM 639 C C . PHE A 1 84 ? -14.513 -8.829 12.542 1.00 81.00 84 PHE A C 1
ATOM 641 O O . PHE A 1 84 ? -15.453 -9.255 13.209 1.00 81.00 84 PHE A O 1
ATOM 648 N N . ILE A 1 85 ? -13.451 -8.221 13.078 1.00 80.88 85 ILE A N 1
ATOM 649 C CA . ILE A 1 85 ? -13.296 -7.962 14.517 1.00 80.88 85 ILE A CA 1
ATOM 650 C C . ILE A 1 85 ? -14.393 -7.012 15.005 1.00 80.88 85 ILE A C 1
ATOM 652 O O . ILE A 1 85 ? -15.074 -7.337 15.968 1.00 80.88 85 ILE A O 1
ATOM 656 N N . ASP A 1 86 ? -14.641 -5.913 14.295 1.00 75.62 86 ASP A N 1
ATOM 657 C CA . ASP A 1 86 ? -15.684 -4.932 14.632 1.00 75.62 86 ASP A CA 1
ATOM 658 C C . ASP A 1 86 ? -17.093 -5.548 14.636 1.00 75.62 86 ASP A C 1
ATOM 660 O O . ASP A 1 86 ? -17.897 -5.284 15.522 1.00 75.62 86 ASP A O 1
ATOM 664 N N . LYS A 1 87 ? -17.388 -6.469 13.707 1.00 72.06 87 LYS A N 1
ATOM 665 C CA . LYS A 1 87 ? -18.647 -7.238 13.729 1.00 72.06 87 LYS A CA 1
ATOM 666 C C . LYS A 1 87 ? -18.806 -8.136 14.961 1.00 72.06 87 LYS A C 1
ATOM 668 O O . LYS A 1 87 ? -19.915 -8.609 15.214 1.00 72.06 87 LYS A O 1
ATOM 673 N N . GLN A 1 88 ? -17.718 -8.428 15.666 1.00 69.00 88 GLN A N 1
ATOM 674 C CA . GLN A 1 88 ? -17.710 -9.226 16.890 1.00 69.00 88 GLN A CA 1
ATOM 675 C C . GLN A 1 88 ? -17.512 -8.377 18.153 1.00 69.00 88 GLN A C 1
ATOM 677 O O . GLN A 1 88 ? -17.892 -8.830 19.233 1.00 69.00 88 GLN A O 1
ATOM 682 N N . GLU A 1 89 ? -16.979 -7.157 18.045 1.00 58.16 89 GLU A N 1
ATOM 683 C CA . GLU A 1 89 ? -16.890 -6.213 19.159 1.00 58.16 89 GLU A CA 1
ATOM 684 C C . GLU A 1 89 ? -18.294 -5.809 19.624 1.00 58.16 89 GLU A C 1
ATOM 686 O O . GLU A 1 89 ? -19.122 -5.310 18.868 1.00 58.16 89 GLU A O 1
ATOM 691 N N . GLY A 1 90 ? -18.580 -6.075 20.900 1.00 57.38 90 GLY A N 1
ATOM 692 C CA . GLY A 1 90 ? -19.896 -5.867 21.512 1.00 57.38 90 GLY A CA 1
ATOM 693 C C . GLY A 1 90 ? -20.627 -7.163 21.862 1.00 57.38 90 GLY A C 1
ATOM 694 O O . GLY A 1 90 ? -21.481 -7.143 22.745 1.00 57.38 90 GLY A O 1
ATOM 695 N N . LYS A 1 91 ? -20.235 -8.303 21.279 1.00 51.72 91 LYS A N 1
ATOM 696 C CA . LYS A 1 91 ? -20.566 -9.621 21.830 1.00 51.72 91 LYS A CA 1
ATOM 697 C C . LYS A 1 91 ? -19.406 -10.054 22.709 1.00 51.72 91 LYS A C 1
ATOM 699 O O . LYS A 1 91 ? -18.273 -10.167 22.247 1.00 51.72 91 LYS A O 1
ATOM 704 N N . THR A 1 92 ? -19.659 -10.317 23.987 1.00 55.94 92 THR A N 1
ATOM 705 C CA . THR A 1 92 ? -18.630 -10.946 24.834 1.00 55.94 92 THR A CA 1
ATOM 706 C C . THR A 1 92 ? -18.186 -12.237 24.128 1.00 55.94 92 THR A C 1
ATOM 708 O O . THR A 1 92 ? -19.040 -12.945 23.602 1.00 55.94 92 THR A O 1
ATOM 711 N N . ILE A 1 93 ? -16.897 -12.602 24.116 1.00 57.03 93 ILE A N 1
ATOM 712 C CA . ILE A 1 93 ? -16.418 -13.896 23.563 1.00 57.03 93 ILE A CA 1
ATOM 713 C C . ILE A 1 93 ? -17.299 -15.081 24.024 1.00 57.03 93 ILE A C 1
ATOM 715 O O . ILE A 1 93 ? -17.534 -16.035 23.288 1.00 57.03 93 ILE A O 1
ATOM 719 N N . VAL A 1 94 ? -17.865 -14.972 25.229 1.00 57.97 94 VAL A N 1
ATOM 720 C CA . VAL A 1 94 ? -18.831 -15.900 25.829 1.00 57.97 94 VAL A CA 1
ATOM 721 C C . VAL A 1 94 ? -20.172 -15.979 25.072 1.00 57.97 94 VAL A C 1
ATOM 723 O O . VAL A 1 94 ? -20.738 -17.064 24.956 1.00 57.97 94 VAL A O 1
ATOM 726 N N . GLU A 1 95 ? -20.689 -14.870 24.546 1.00 64.69 95 GLU A N 1
ATOM 727 C CA . GLU A 1 95 ? -21.895 -14.811 23.706 1.00 64.69 95 GLU A CA 1
ATOM 728 C C . GLU A 1 95 ? -21.655 -15.408 22.321 1.00 64.69 95 GLU A C 1
ATOM 730 O O . GLU A 1 95 ? -22.468 -16.203 21.855 1.00 64.69 95 GLU A O 1
ATOM 735 N N . VAL A 1 96 ? -20.502 -15.118 21.709 1.00 65.56 96 VAL A N 1
ATOM 736 C CA . VAL A 1 96 ? -20.105 -15.712 20.421 1.00 65.56 96 VAL A CA 1
ATOM 737 C C . VAL A 1 96 ? -19.963 -17.233 20.555 1.00 65.56 96 VAL A C 1
ATOM 739 O O . VAL A 1 96 ? -20.488 -17.986 19.737 1.00 65.56 96 VAL A O 1
ATOM 742 N N . ILE A 1 97 ? -19.344 -17.714 21.639 1.00 65.94 97 ILE A N 1
ATOM 743 C CA . ILE A 1 97 ? -19.253 -19.151 21.941 1.00 65.94 97 ILE A CA 1
ATOM 744 C C . ILE A 1 97 ? -20.640 -19.756 22.216 1.00 65.94 97 ILE A C 1
ATOM 746 O O . ILE A 1 97 ? -20.903 -20.881 21.788 1.00 65.94 97 ILE A O 1
ATOM 750 N N . LYS A 1 98 ? -21.546 -19.038 22.895 1.00 70.19 98 LYS A N 1
ATOM 751 C CA . LYS A 1 98 ? -22.930 -19.494 23.120 1.00 70.19 98 LYS A CA 1
ATOM 752 C C . LYS A 1 98 ? -23.717 -19.611 21.818 1.00 70.19 98 LYS A C 1
ATOM 754 O O . LYS A 1 98 ? -24.403 -20.612 21.641 1.00 70.19 98 LYS A O 1
ATOM 759 N N . GLU A 1 99 ? -23.602 -18.644 20.912 1.00 70.44 99 GLU A N 1
ATOM 760 C CA . GLU A 1 99 ? -24.260 -18.691 19.603 1.00 70.44 99 GLU A CA 1
ATOM 761 C C . GLU A 1 99 ? -23.702 -19.818 18.731 1.00 70.44 99 GLU A C 1
ATOM 763 O O . GLU A 1 99 ? -24.479 -20.570 18.154 1.00 70.44 99 GLU A O 1
ATOM 768 N N . ILE A 1 100 ? -22.380 -20.015 18.703 1.00 74.25 100 ILE A N 1
ATOM 769 C CA . ILE A 1 100 ? -21.753 -21.117 17.957 1.00 74.25 100 ILE A CA 1
ATOM 770 C C . ILE A 1 100 ? -22.160 -22.474 18.536 1.00 74.25 100 ILE A C 1
ATOM 772 O O . ILE A 1 100 ? -22.457 -23.402 17.788 1.00 74.25 100 ILE A O 1
ATOM 776 N N . LYS A 1 101 ? -22.210 -22.610 19.866 1.00 75.25 101 LYS A N 1
ATOM 777 C CA . LYS A 1 101 ? -22.648 -23.847 20.524 1.00 75.25 101 LYS A CA 1
ATOM 778 C C . LYS A 1 101 ? -24.132 -24.123 20.273 1.00 75.25 101 LYS A C 1
ATOM 780 O O . LYS A 1 101 ? -24.495 -25.273 20.053 1.00 75.25 101 LYS A O 1
ATOM 785 N N . LYS A 1 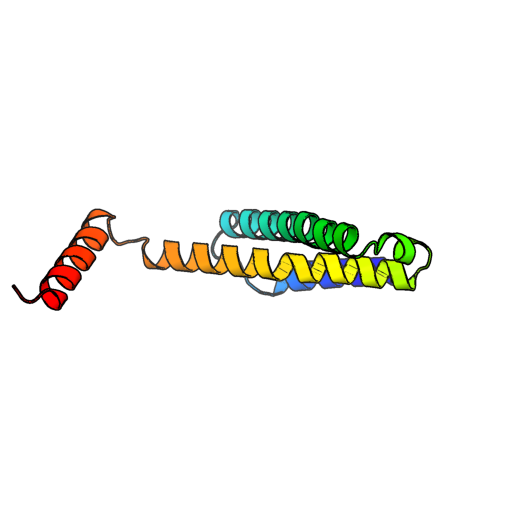102 ? -24.968 -23.081 20.252 1.00 76.31 102 LYS A N 1
ATOM 786 C CA . LYS A 1 102 ? -26.396 -23.184 19.934 1.00 76.31 102 LYS A CA 1
ATOM 787 C C . LYS A 1 102 ? -26.618 -23.568 18.470 1.00 76.31 102 LYS A C 1
ATOM 789 O O . LYS A 1 102 ? -27.291 -24.553 18.214 1.00 76.31 102 LYS A O 1
ATOM 794 N N . ALA A 1 103 ? -25.954 -22.890 17.536 1.00 76.12 103 ALA A N 1
ATOM 795 C CA . ALA A 1 103 ? -26.012 -23.215 16.113 1.00 76.12 103 ALA A CA 1
ATOM 796 C C . ALA A 1 103 ? -25.471 -24.622 15.819 1.00 76.12 103 ALA A C 1
ATOM 798 O O . ALA A 1 103 ? -26.046 -25.352 15.020 1.00 76.12 103 ALA A O 1
ATOM 799 N N . LYS A 1 104 ? -24.397 -25.046 16.498 1.00 77.62 104 LYS A N 1
ATOM 800 C CA . LYS A 1 104 ? -23.894 -26.420 16.400 1.00 77.62 104 LYS A CA 1
ATOM 801 C C . LYS A 1 104 ? -24.936 -27.427 16.888 1.00 77.62 104 LYS A C 1
ATOM 803 O O . LYS A 1 104 ? -25.122 -28.438 16.223 1.00 77.62 104 LYS A O 1
ATOM 808 N N . ASN A 1 105 ? -25.604 -27.176 18.011 1.00 72.38 105 ASN A N 1
ATOM 809 C CA . ASN A 1 105 ? -26.640 -28.077 18.523 1.00 72.38 105 ASN A CA 1
ATOM 810 C C . ASN A 1 105 ? -27.856 -28.143 17.584 1.00 72.38 105 ASN A C 1
ATOM 812 O O . ASN A 1 105 ? -28.310 -29.240 17.279 1.00 72.38 105 ASN A O 1
ATOM 816 N N . ASP A 1 106 ? -28.289 -27.007 17.031 1.00 74.44 106 ASP A N 1
ATOM 817 C CA . ASP A 1 106 ? -29.386 -26.952 16.055 1.00 74.44 106 ASP A CA 1
ATOM 818 C C . ASP A 1 106 ? -29.043 -27.705 14.753 1.00 74.44 106 ASP A C 1
ATOM 820 O O . ASP A 1 106 ? -29.894 -28.380 14.180 1.00 74.44 106 ASP A O 1
ATOM 824 N N . ILE A 1 107 ? -27.782 -27.649 14.300 1.00 73.50 107 ILE A N 1
ATOM 825 C CA . ILE A 1 107 ? -27.299 -28.388 13.117 1.00 73.50 107 ILE A CA 1
ATOM 826 C C . ILE A 1 107 ? -27.095 -29.881 13.417 1.00 73.50 107 ILE A C 1
ATOM 828 O O . ILE A 1 107 ? -27.262 -30.717 12.533 1.00 73.50 107 ILE A O 1
ATOM 832 N N . THR A 1 108 ? -26.720 -30.229 14.650 1.00 70.88 108 THR A N 1
ATOM 833 C CA . THR A 1 108 ? -26.449 -31.623 15.044 1.00 70.88 108 THR A CA 1
ATOM 834 C C . THR A 1 108 ? -27.715 -32.350 15.516 1.00 70.88 108 THR A C 1
ATOM 836 O O . THR A 1 108 ? -27.662 -33.552 15.747 1.00 70.88 108 THR A O 1
ATOM 839 N N . GLY A 1 109 ? -28.861 -31.664 15.597 1.00 64.62 109 GLY A N 1
ATOM 840 C CA . GLY A 1 109 ? -30.170 -32.287 15.789 1.00 64.62 109 GLY A CA 1
ATOM 841 C C . GLY A 1 109 ? -30.278 -33.133 17.058 1.00 64.62 109 GLY A C 1
ATOM 842 O O . GLY A 1 109 ? -30.672 -34.296 16.975 1.00 64.62 109 GLY A O 1
ATOM 843 N N . SER A 1 110 ? -29.941 -32.564 18.221 1.00 49.12 110 SER A N 1
ATOM 844 C CA . SER A 1 110 ? -30.285 -33.149 19.524 1.00 49.12 110 SER A CA 1
ATOM 845 C C . SER A 1 110 ? -30.692 -32.104 20.545 1.00 49.12 110 SER A C 1
ATOM 847 O O . SER A 1 110 ? -30.098 -31.003 20.554 1.00 49.12 110 SER A O 1
#

Solvent-accessible surface area (backbone atoms only — not comparable to full-atom values): 5981 Å² total; per-residue (Å²): 106,70,68,59,50,52,52,49,49,52,55,45,49,65,63,68,72,51,87,57,96,41,76,62,61,41,51,52,33,50,53,41,16,53,50,28,10,53,55,48,27,49,52,51,35,65,74,69,59,48,67,72,34,69,77,47,77,66,33,44,52,51,52,54,49,45,23,53,59,34,11,51,60,34,34,52,49,47,52,49,50,51,57,53,50,55,76,44,64,88,51,55,71,68,51,54,51,48,51,52,53,48,53,48,35,67,74,68,71,113

Mean predicted aligned error: 11.77 Å

Radius of gyration: 20.61 Å; Cα contacts (8 Å, |Δi|>4): 60; chains: 1; bounding box: 48×49×44 Å

Secondary structure (DSSP, 8-state):
-HHHHHHHHHHHHHHHS---SSHHHHHHHHHHHHHHHHHHHHHHHHHTTGGGGGGSHHHHHHHHHHHHHHHHHHHHHHHHHHHHHHTTTTS-HHHHHHHHHHHHHHHHT-

Sequence (110 aa):
IMVTLAVALVAAVVLMTRMPRSPQEWAVGLICTVVSSLAGGSLIIMKFTLHAWATDTWGWFAIGGLFFVCGLPGWALIRWVFNFIDKQEGKTIVEVIKEIKKAKNDITGS